Protein AF-A0AAD5Y6C3-F1 (afdb_monomer)

InterPro domains:
  IPR000719 Protei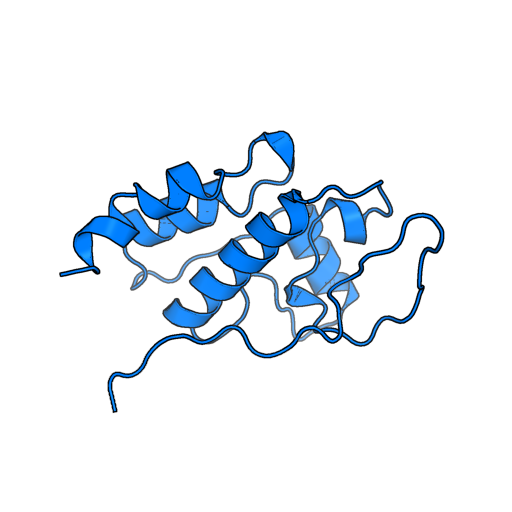n kinase domain [PF00069] (2-119)
  IPR000719 Protein kinase domain [PS50011] (1-119)
  IPR000719 Protein kinase domain [SM00220] (1-119)
  IPR011009 Protein kinase-like domain superfamily [SSF56112] (2-122)
  IPR030616 Aurora kinase-like [PTHR24350] (3-120)

Nearest PDB structures (foldseek):
  3zh8-assembly2_B  TM=7.827E-01  e=6.492E-06  Homo sapiens
  4b9d-assembly1_A  TM=8.915E-01  e=1.058E-04  Homo sapiens
  4b9d-assembly1_B  TM=8.880E-01  e=1.002E-04  Homo sapiens
  3ggf-assembly3_B  TM=8.497E-01  e=6.525E-05  Homo sapiens
  4apc-assembly1_A  TM=8.707E-01  e=2.366E-04  Homo sapiens

Secondary structure (DSSP, 8-state):
----------TT----SS-------S-GGG--HHHHTT----TTHHHHHHHHHHHHHHHSS-TT--TT-HHHHHHHHHHT-----TTS-HHHHHHHHHHS-SSGGGSPPHHHHHT-HHHHHH--

Radius of gyration: 15.14 Å; Cα contacts (8 Å, |Δi|>4): 113; chains: 1; bounding box: 45×31×39 Å

Solvent-accessible surface area (backbone atoms only — not comparable to full-atom values): 7820 Å² total; per-residue (Å²): 132,84,81,71,89,70,94,82,80,64,93,80,68,78,93,64,98,82,71,90,82,87,79,91,83,65,75,72,68,49,57,46,38,42,62,77,70,71,46,88,80,66,82,48,52,58,40,29,33,48,21,35,51,55,42,20,74,74,69,75,50,58,61,32,65,42,96,89,35,74,70,52,21,51,51,26,42,65,64,62,56,73,72,79,65,87,87,59,51,72,50,52,54,50,54,35,55,39,18,59,40,80,54,57,90,70,27,51,49,71,75,55,50,68,69,26,67,50,49,56,73,69,73,115

pLDDT: mean 78.2, std 19.33, range [33.34, 95.38]

Foldseek 3Di:
DPPDDDDDDCVPPDPDPDDDDDDPDDDLLLAALCVLVVHDDDPLSVLSSVLQVLLCVVPVDGQQDDPVDSVSSNVCRNVVVGDDDPPQDPQSVVLSVLSSDNDSVSRQDPVRSCVRPVNVVPVD

Structure (mmCIF, N/CA/C/O backbone):
data_AF-A0AAD5Y6C3-F1
#
_entry.id   AF-A0AAD5Y6C3-F1
#
loop_
_atom_site.group_PDB
_atom_site.id
_atom_site.type_symbol
_atom_site.label_atom_id
_atom_site.label_alt_id
_atom_site.label_comp_id
_atom_site.label_asym_id
_atom_site.label_entity_id
_atom_site.label_seq_id
_atom_site.pdbx_PDB_ins_code
_atom_site.Cartn_x
_atom_site.Cartn_y
_atom_site.Cartn_z
_atom_site.occupancy
_atom_site.B_iso_or_equiv
_atom_site.auth_seq_id
_atom_site.auth_comp_id
_atom_site.auth_asym_id
_atom_site.auth_atom_id
_atom_site.pdbx_PDB_model_num
ATOM 1 N N . MET A 1 1 ? -8.751 -20.591 21.360 1.00 38.25 1 MET A N 1
ATOM 2 C CA . MET A 1 1 ? -7.697 -20.297 20.363 1.00 38.25 1 MET A CA 1
ATOM 3 C C . MET A 1 1 ? -7.927 -18.869 19.905 1.00 38.25 1 MET A C 1
ATOM 5 O O . MET A 1 1 ? -8.873 -18.634 19.172 1.00 38.25 1 MET A O 1
ATOM 9 N N . ASN A 1 2 ? -7.147 -17.915 20.415 1.00 49.06 2 ASN A N 1
ATOM 10 C CA . ASN A 1 2 ? -7.466 -16.483 20.341 1.00 49.06 2 ASN A CA 1
ATOM 11 C C . ASN A 1 2 ? -6.916 -15.799 19.083 1.00 49.06 2 ASN A C 1
ATOM 13 O O . ASN A 1 2 ? -6.361 -14.723 19.211 1.00 49.06 2 ASN A O 1
ATOM 17 N N . GLY A 1 3 ? -7.021 -16.429 17.904 1.00 44.62 3 GLY A N 1
ATOM 18 C CA . GLY A 1 3 ? -6.836 -15.775 16.594 1.00 44.62 3 GLY A CA 1
ATOM 19 C C . GLY A 1 3 ? -5.644 -14.818 16.431 1.00 44.62 3 GLY A C 1
ATOM 20 O O . GLY A 1 3 ? -5.731 -13.908 15.616 1.00 44.62 3 GLY A O 1
ATOM 21 N N . GLU A 1 4 ? -4.571 -14.971 17.214 1.00 53.97 4 GLU A N 1
ATOM 22 C CA . GLU A 1 4 ? -3.485 -13.996 17.248 1.00 53.97 4 GLU A CA 1
ATOM 23 C C . GLU A 1 4 ? -2.774 -13.998 15.898 1.00 53.97 4 GLU A C 1
ATOM 25 O O . GLU A 1 4 ? -2.279 -15.038 15.449 1.00 53.97 4 GLU A O 1
ATOM 30 N N . LEU A 1 5 ? -2.716 -12.826 15.262 1.00 45.69 5 LEU A N 1
ATOM 31 C CA . LEU A 1 5 ? -1.931 -12.617 14.056 1.00 45.69 5 LEU A CA 1
ATOM 32 C C . LEU A 1 5 ? -0.455 -12.857 14.400 1.00 45.69 5 LEU A C 1
ATOM 34 O O . LEU A 1 5 ? 0.173 -12.069 15.107 1.00 45.69 5 LEU A O 1
ATOM 38 N N . LYS A 1 6 ? 0.098 -13.963 13.904 1.00 50.62 6 LYS A N 1
ATOM 39 C CA . LYS A 1 6 ? 1.519 -14.291 14.015 1.00 50.62 6 LYS A CA 1
ATOM 40 C C . LYS A 1 6 ? 2.159 -14.062 12.660 1.00 50.62 6 LYS A C 1
ATOM 42 O O . LYS A 1 6 ? 1.757 -14.680 11.679 1.00 50.62 6 LYS A O 1
ATOM 47 N N . ILE A 1 7 ? 3.158 -13.186 12.611 1.00 48.66 7 ILE A N 1
ATOM 48 C CA . ILE A 1 7 ? 4.002 -13.055 11.424 1.00 48.66 7 ILE A CA 1
ATOM 49 C C . ILE A 1 7 ? 4.767 -14.370 11.277 1.00 48.66 7 ILE A C 1
ATOM 51 O O . ILE A 1 7 ? 5.548 -14.746 12.152 1.00 48.66 7 ILE A O 1
ATOM 55 N N . ALA A 1 8 ? 4.512 -15.080 10.186 1.00 46.56 8 ALA A N 1
ATOM 56 C CA . ALA A 1 8 ? 5.198 -16.308 9.833 1.00 46.56 8 ALA A CA 1
ATOM 57 C C . ALA A 1 8 ? 5.507 -16.263 8.335 1.00 46.56 8 ALA A C 1
ATOM 59 O O . ALA A 1 8 ? 4.637 -16.569 7.536 1.00 46.56 8 ALA A O 1
ATOM 60 N N . ASP A 1 9 ? 6.715 -15.807 7.997 1.00 42.38 9 ASP A N 1
ATOM 61 C CA . ASP A 1 9 ? 7.483 -16.055 6.765 1.00 42.38 9 ASP A CA 1
ATOM 62 C C . ASP A 1 9 ? 8.672 -15.074 6.775 1.00 42.38 9 ASP A C 1
ATOM 64 O O . ASP A 1 9 ? 8.559 -13.909 6.400 1.00 42.38 9 ASP A O 1
ATOM 68 N N . PHE A 1 10 ? 9.820 -15.534 7.281 1.00 50.44 10 PHE A N 1
ATOM 69 C CA . PHE A 1 10 ? 11.076 -14.772 7.268 1.00 50.44 10 PHE A CA 1
ATOM 70 C C . PHE A 1 10 ? 11.932 -15.105 6.034 1.00 50.44 10 PHE A C 1
ATOM 72 O O . PHE A 1 10 ? 13.112 -14.757 6.006 1.00 50.44 10 PHE A O 1
ATOM 79 N N . GLY A 1 11 ? 11.382 -15.771 5.008 1.00 45.94 11 GLY A N 1
ATOM 80 C CA . GLY A 1 11 ? 12.117 -16.164 3.797 1.00 45.94 11 GLY A CA 1
ATOM 81 C C . GLY A 1 11 ? 12.733 -14.985 3.031 1.00 45.94 11 GLY A C 1
ATOM 82 O O . GLY A 1 11 ? 13.666 -15.173 2.249 1.00 45.94 11 GLY A O 1
ATOM 83 N N . TRP A 1 12 ? 12.258 -13.771 3.322 1.00 46.16 12 TRP A N 1
ATOM 84 C CA . TRP A 1 12 ? 12.706 -12.498 2.755 1.00 46.16 12 TRP A CA 1
ATOM 85 C C . TRP A 1 12 ? 13.322 -11.534 3.773 1.00 46.16 12 TRP A C 1
ATOM 87 O O . TRP A 1 12 ? 13.786 -10.457 3.400 1.00 46.16 12 TRP A O 1
ATOM 97 N N . SER A 1 13 ? 13.376 -11.906 5.053 1.00 42.91 13 SER A N 1
ATOM 98 C CA . SER A 1 13 ? 14.047 -11.098 6.066 1.00 42.91 13 SER A CA 1
ATOM 99 C C . SER A 1 13 ? 15.554 -11.275 5.941 1.00 42.91 13 SER A C 1
ATOM 101 O O . SER A 1 13 ? 16.094 -12.372 6.074 1.00 42.91 13 SER A O 1
ATOM 103 N N . VAL A 1 14 ? 16.254 -10.177 5.678 1.00 43.78 14 VAL A N 1
ATOM 104 C CA . VAL A 1 14 ? 17.696 -10.190 5.459 1.00 43.78 14 VAL A CA 1
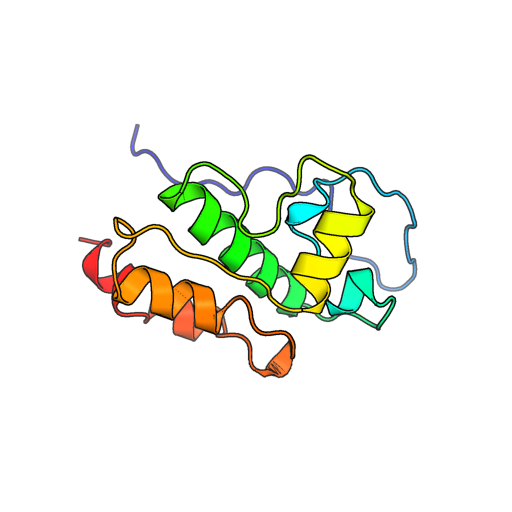ATOM 105 C C . VAL A 1 14 ? 18.395 -9.483 6.617 1.00 43.78 14 VAL A C 1
ATOM 107 O O . VAL A 1 14 ? 18.241 -8.283 6.808 1.00 43.78 14 VAL A O 1
ATOM 110 N N . HIS A 1 15 ? 19.236 -10.212 7.352 1.00 42.62 15 HIS A N 1
ATOM 111 C CA . HIS A 1 15 ? 20.333 -9.617 8.114 1.00 42.62 15 HIS A CA 1
ATOM 112 C C . HIS A 1 15 ? 21.596 -9.707 7.246 1.00 42.62 15 HIS A C 1
ATOM 114 O O . HIS A 1 15 ? 22.318 -10.700 7.298 1.00 42.62 15 HIS A O 1
ATOM 120 N N . ALA A 1 16 ? 21.825 -8.722 6.370 1.00 41.59 16 ALA A N 1
ATOM 121 C CA . ALA A 1 16 ? 22.989 -8.707 5.480 1.00 41.59 16 ALA A CA 1
ATOM 122 C C . ALA A 1 16 ? 23.788 -7.413 5.637 1.00 41.59 16 ALA A C 1
ATOM 124 O O . ALA A 1 16 ? 23.374 -6.373 5.129 1.00 41.59 16 ALA A O 1
ATOM 125 N N . PRO A 1 17 ? 24.987 -7.490 6.233 1.00 44.28 17 PRO A N 1
ATOM 126 C CA . PRO A 1 17 ? 25.971 -6.425 6.137 1.00 44.28 17 PRO A CA 1
ATOM 127 C C . PRO A 1 17 ? 26.551 -6.278 4.720 1.00 44.28 17 PRO A C 1
ATOM 129 O O . PRO A 1 17 ? 27.204 -5.276 4.475 1.00 44.28 17 PRO A O 1
ATOM 132 N N . ASN A 1 18 ? 26.393 -7.265 3.811 1.00 40.41 18 ASN A N 1
ATOM 133 C CA . ASN A 1 18 ? 27.178 -7.309 2.562 1.00 40.41 18 ASN A CA 1
ATOM 134 C C . ASN A 1 18 ? 26.682 -8.259 1.431 1.00 40.41 18 ASN A C 1
ATOM 136 O O . ASN A 1 18 ? 27.489 -8.976 0.844 1.00 40.41 18 ASN A O 1
ATOM 140 N N . SER A 1 19 ? 25.393 -8.308 1.056 1.00 37.69 19 SER A N 1
ATOM 141 C CA . SER A 1 19 ? 25.016 -8.922 -0.247 1.00 37.69 19 SER A CA 1
ATOM 142 C C . SER A 1 19 ? 23.586 -8.637 -0.709 1.00 37.69 19 SER A C 1
ATOM 144 O O . SER A 1 19 ? 22.624 -8.989 -0.031 1.00 37.69 19 SER A O 1
ATOM 146 N N . ARG A 1 20 ? 23.461 -8.067 -1.916 1.00 41.84 20 ARG A N 1
ATOM 147 C CA . ARG A 1 20 ? 22.214 -7.916 -2.686 1.00 41.84 20 ARG A CA 1
ATOM 148 C C . ARG A 1 20 ? 21.861 -9.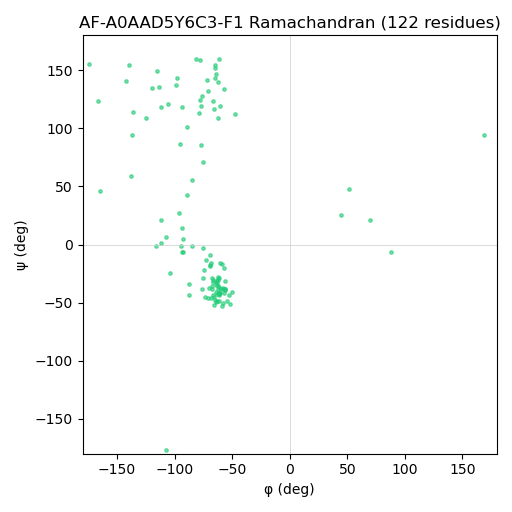257 -3.352 1.00 41.84 20 ARG A C 1
ATOM 150 O O . ARG A 1 20 ? 22.680 -9.784 -4.101 1.00 41.84 20 ARG A O 1
ATOM 157 N N . ARG A 1 21 ? 20.658 -9.801 -3.117 1.00 34.84 21 ARG A N 1
ATOM 158 C CA . ARG A 1 21 ? 20.110 -10.939 -3.891 1.00 34.84 21 ARG A CA 1
ATOM 159 C C . ARG A 1 21 ? 19.156 -10.442 -4.982 1.00 34.84 21 ARG A C 1
ATOM 161 O O . ARG A 1 21 ? 18.409 -9.498 -4.760 1.00 34.84 21 ARG A O 1
ATOM 168 N N . THR A 1 22 ? 19.174 -11.110 -6.135 1.00 39.50 22 THR A N 1
ATOM 169 C CA . THR A 1 22 ? 18.421 -10.803 -7.371 1.00 39.50 22 THR A CA 1
ATOM 170 C C . THR A 1 22 ? 17.327 -11.832 -7.701 1.00 39.50 22 THR A C 1
ATOM 172 O O . THR A 1 22 ? 16.891 -11.937 -8.845 1.00 39.50 22 THR A O 1
ATOM 175 N N . THR A 1 23 ? 16.857 -12.614 -6.729 1.00 35.22 23 THR A N 1
ATOM 176 C CA . THR A 1 23 ? 15.851 -13.660 -6.978 1.00 35.22 23 THR A CA 1
ATOM 177 C C . THR A 1 23 ? 14.438 -13.095 -6.823 1.00 35.22 23 THR A C 1
ATOM 179 O O . THR A 1 23 ? 13.984 -12.955 -5.700 1.00 35.22 23 THR A O 1
ATOM 182 N N . MET A 1 24 ? 13.728 -12.777 -7.915 1.00 39.97 24 MET A N 1
ATOM 183 C CA . MET A 1 24 ? 12.299 -12.404 -7.898 1.00 39.97 24 MET A CA 1
ATOM 184 C C . MET A 1 24 ? 11.402 -13.646 -7.741 1.00 39.97 24 MET A C 1
ATOM 186 O O . MET A 1 24 ? 10.928 -14.186 -8.734 1.00 39.97 24 MET A O 1
ATOM 190 N N . CYS A 1 25 ? 11.157 -14.092 -6.509 1.00 33.34 25 CYS A N 1
ATOM 191 C CA . CYS A 1 25 ? 10.091 -15.056 -6.187 1.00 33.34 25 CYS A CA 1
ATOM 192 C C . CYS A 1 25 ? 9.368 -14.647 -4.891 1.00 33.34 25 CYS A C 1
ATOM 194 O O . CYS A 1 25 ? 9.397 -15.362 -3.895 1.00 33.34 25 CYS A O 1
ATOM 196 N N . GLY A 1 26 ? 8.792 -13.449 -4.884 1.00 45.62 26 GLY A N 1
ATOM 197 C CA . GLY A 1 26 ? 7.868 -12.941 -3.869 1.00 45.62 26 GLY A CA 1
ATOM 198 C C . GLY A 1 26 ? 6.808 -12.125 -4.606 1.00 45.62 26 GLY A C 1
ATOM 199 O O . GLY A 1 26 ? 7.146 -11.492 -5.609 1.00 45.62 26 GLY A O 1
ATOM 200 N N . THR A 1 27 ? 5.542 -12.222 -4.197 1.00 61.03 27 THR A N 1
ATOM 201 C CA . THR A 1 27 ? 4.383 -11.637 -4.892 1.00 61.03 27 THR A CA 1
ATOM 202 C C . THR A 1 27 ? 4.669 -10.177 -5.262 1.00 61.03 27 THR A C 1
ATOM 204 O O . THR A 1 27 ? 4.866 -9.328 -4.394 1.00 61.03 27 THR A O 1
ATOM 207 N N . LEU A 1 28 ? 4.793 -9.894 -6.563 1.00 69.12 28 LEU A N 1
ATOM 208 C CA . LEU A 1 28 ? 5.276 -8.611 -7.095 1.00 69.12 28 LEU A CA 1
ATOM 209 C C . LEU A 1 28 ? 4.450 -7.410 -6.611 1.00 69.12 28 LEU A C 1
ATOM 211 O O . LEU A 1 28 ? 4.933 -6.278 -6.624 1.00 69.12 28 LEU A O 1
ATOM 215 N N . ASP A 1 29 ? 3.227 -7.669 -6.167 1.00 75.12 29 ASP A N 1
ATOM 216 C CA . ASP A 1 29 ? 2.236 -6.697 -5.724 1.00 75.12 29 ASP A CA 1
ATOM 217 C C . ASP A 1 29 ? 2.590 -6.004 -4.397 1.00 75.12 29 ASP A C 1
ATOM 219 O O . ASP A 1 29 ? 2.071 -4.920 -4.122 1.00 75.12 29 ASP A O 1
ATOM 223 N N . TYR A 1 30 ? 3.518 -6.561 -3.608 1.00 82.88 30 TYR A N 1
ATOM 224 C CA . TYR A 1 30 ? 4.010 -5.936 -2.368 1.00 82.88 30 TYR A CA 1
ATOM 225 C C . TYR A 1 30 ? 5.287 -5.116 -2.569 1.00 82.88 30 TYR A C 1
ATOM 227 O O . TYR A 1 30 ? 5.787 -4.524 -1.614 1.00 82.88 30 TYR A O 1
ATOM 235 N N . LEU A 1 31 ? 5.836 -5.051 -3.789 1.00 86.94 31 LEU A N 1
ATOM 236 C CA . LEU A 1 31 ? 7.051 -4.278 -4.030 1.00 86.94 31 LEU A CA 1
ATOM 237 C C . LEU A 1 31 ? 6.768 -2.773 -3.943 1.00 86.94 31 LEU A C 1
ATOM 239 O O . LEU A 1 31 ? 5.835 -2.281 -4.582 1.00 86.94 31 LEU A O 1
ATOM 243 N N . PRO A 1 32 ? 7.587 -2.013 -3.202 1.00 88.69 32 PRO A N 1
ATOM 244 C CA . PRO A 1 32 ? 7.445 -0.574 -3.138 1.00 88.69 32 PRO A CA 1
ATOM 245 C C . PRO A 1 32 ? 8.017 0.110 -4.395 1.00 88.69 32 PRO A C 1
ATOM 247 O O . PRO A 1 32 ? 8.867 -0.463 -5.092 1.00 88.69 32 PRO A O 1
ATOM 250 N N . PRO A 1 33 ? 7.599 1.355 -4.697 1.00 89.44 33 PRO A N 1
ATOM 251 C CA . PRO A 1 33 ? 8.000 2.070 -5.910 1.00 89.44 33 PRO A CA 1
ATOM 252 C C . PRO A 1 33 ? 9.514 2.212 -6.078 1.00 89.44 33 PRO A C 1
ATOM 254 O O . PRO A 1 33 ? 10.018 2.078 -7.188 1.00 89.44 33 PRO A O 1
ATOM 257 N N . GLU A 1 34 ? 10.252 2.442 -4.993 1.00 87.69 34 GLU A N 1
ATOM 258 C CA . GLU A 1 34 ? 11.711 2.547 -5.006 1.00 87.69 34 GLU A CA 1
ATOM 259 C C . GLU A 1 34 ? 12.390 1.260 -5.485 1.00 87.69 34 GLU A C 1
ATOM 261 O O . GLU A 1 34 ? 13.361 1.337 -6.230 1.00 87.69 34 GLU A O 1
ATOM 266 N N . MET A 1 35 ? 11.853 0.084 -5.148 1.00 85.88 35 MET A N 1
ATOM 267 C CA . MET A 1 35 ? 12.410 -1.193 -5.602 1.00 85.88 35 MET A CA 1
ATOM 268 C C . MET A 1 35 ? 12.064 -1.466 -7.067 1.00 85.88 35 MET A C 1
ATOM 270 O O . MET A 1 35 ? 12.918 -1.938 -7.815 1.00 85.88 35 MET A O 1
ATOM 274 N N . VAL A 1 36 ? 10.848 -1.114 -7.499 1.00 84.62 36 VAL A N 1
ATOM 275 C CA . VAL A 1 36 ? 10.430 -1.211 -8.912 1.00 84.62 36 VAL A CA 1
ATOM 276 C C . VAL A 1 36 ? 11.256 -0.277 -9.806 1.00 84.62 36 VAL A C 1
ATOM 278 O O . VAL A 1 36 ? 11.566 -0.614 -10.947 1.00 84.62 36 VAL A O 1
ATOM 281 N N . GLU A 1 37 ? 11.643 0.887 -9.286 1.00 84.00 37 GLU A N 1
ATOM 282 C CA . GLU A 1 37 ? 12.482 1.876 -9.972 1.00 84.00 37 GLU A CA 1
ATOM 283 C C . GLU A 1 37 ? 13.993 1.594 -9.835 1.00 84.00 37 GLU A C 1
ATOM 285 O O . GLU A 1 37 ? 14.801 2.339 -10.387 1.00 84.00 37 GLU A O 1
ATOM 290 N N . GLY A 1 38 ? 14.396 0.536 -9.120 1.00 80.94 38 GLY A N 1
ATOM 291 C CA . GLY A 1 38 ? 15.804 0.169 -8.928 1.00 80.94 38 GLY A CA 1
ATOM 292 C C . GLY A 1 38 ? 16.600 1.130 -8.034 1.00 80.94 38 GLY A C 1
ATOM 293 O O . GLY A 1 38 ? 17.826 1.181 -8.132 1.00 80.94 38 GLY A O 1
ATOM 294 N N . ARG A 1 39 ? 15.921 1.908 -7.185 1.00 80.81 39 ARG A N 1
ATOM 295 C CA . ARG A 1 39 ? 16.525 2.817 -6.201 1.00 80.81 39 ARG A CA 1
ATOM 296 C C . ARG A 1 39 ? 16.945 2.056 -4.937 1.00 80.81 39 ARG A C 1
ATOM 298 O O . ARG A 1 39 ? 16.456 0.961 -4.654 1.00 80.81 39 ARG A O 1
ATOM 305 N N . ASP A 1 40 ? 17.857 2.647 -4.166 1.00 79.25 40 ASP A N 1
ATOM 306 C CA . ASP A 1 40 ? 18.226 2.111 -2.854 1.00 79.25 40 ASP A CA 1
ATOM 307 C C . ASP A 1 40 ? 17.014 2.111 -1.913 1.00 79.25 40 ASP A C 1
ATOM 309 O O . ASP A 1 40 ? 16.214 3.049 -1.904 1.00 79.25 40 ASP A O 1
ATOM 313 N N . HIS A 1 41 ? 16.882 1.044 -1.126 1.00 75.06 41 HIS A N 1
ATOM 314 C CA . HIS A 1 41 ? 15.761 0.837 -0.217 1.00 75.06 41 HIS A CA 1
ATOM 315 C C . HIS A 1 41 ? 16.214 0.834 1.248 1.00 75.06 41 HIS A C 1
ATOM 317 O O . HIS A 1 41 ? 17.338 0.463 1.585 1.00 75.06 41 HIS A O 1
ATOM 323 N N . SER A 1 42 ? 15.307 1.282 2.110 1.00 74.06 42 SER A N 1
ATOM 324 C CA . SER A 1 42 ? 15.464 1.433 3.561 1.00 74.06 42 SER A CA 1
ATOM 325 C C . SER A 1 42 ? 14.653 0.350 4.293 1.00 74.06 42 SER A C 1
ATOM 327 O O . SER A 1 42 ? 13.979 -0.463 3.671 1.00 74.06 42 SER A O 1
ATOM 329 N N . LYS A 1 43 ? 14.640 0.381 5.627 1.00 76.88 43 LYS A N 1
ATOM 330 C CA . LYS A 1 43 ? 13.673 -0.339 6.478 1.00 76.88 43 LYS A CA 1
ATOM 331 C C . LYS A 1 43 ? 12.209 0.067 6.237 1.00 76.88 43 LYS A C 1
ATOM 333 O O . LYS A 1 43 ? 11.291 -0.626 6.649 1.00 76.88 43 LYS A O 1
ATOM 338 N N . ASP A 1 44 ? 11.978 1.201 5.577 1.00 80.75 44 ASP A N 1
ATOM 339 C CA . ASP A 1 44 ? 10.633 1.740 5.340 1.00 80.75 44 ASP A CA 1
ATOM 340 C C . ASP A 1 44 ? 9.863 0.972 4.244 1.00 80.75 44 ASP A C 1
ATOM 342 O O . ASP A 1 44 ? 8.692 1.267 3.987 1.00 80.75 44 ASP A O 1
ATOM 346 N N . VAL A 1 45 ? 10.489 -0.026 3.605 1.00 84.25 45 VAL A N 1
ATOM 347 C CA . VAL A 1 45 ? 9.813 -0.975 2.700 1.00 84.25 45 VAL A CA 1
ATOM 348 C C . VAL A 1 45 ? 8.762 -1.809 3.428 1.00 84.25 45 VAL A C 1
ATOM 350 O O . VAL A 1 45 ? 7.703 -2.076 2.867 1.00 84.25 45 VAL A O 1
ATOM 353 N N . ASP A 1 46 ? 8.987 -2.129 4.705 1.00 85.62 46 ASP A N 1
ATOM 354 C CA . ASP A 1 46 ? 8.040 -2.908 5.508 1.00 85.62 46 ASP A CA 1
ATOM 355 C C . ASP A 1 46 ? 6.733 -2.136 5.748 1.00 85.62 46 ASP A C 1
ATOM 357 O O . ASP A 1 46 ? 5.653 -2.722 5.795 1.00 85.62 46 ASP A O 1
ATOM 361 N N . LEU A 1 47 ? 6.810 -0.801 5.836 1.00 91.06 47 LEU A N 1
ATOM 362 C CA . LEU A 1 47 ? 5.636 0.070 5.972 1.00 91.06 47 LEU A CA 1
ATOM 363 C C . LEU A 1 47 ? 4.772 0.055 4.708 1.00 91.06 47 LEU A C 1
ATOM 365 O O . LEU A 1 47 ? 3.545 0.104 4.796 1.00 91.06 47 LEU A O 1
ATOM 369 N N . TRP A 1 48 ? 5.402 -0.032 3.535 1.00 93.31 48 TRP A N 1
ATOM 370 C CA . TRP A 1 48 ? 4.680 -0.184 2.278 1.00 93.31 48 TRP A CA 1
ATOM 371 C C . TRP A 1 48 ? 3.957 -1.527 2.233 1.00 93.31 48 TRP A C 1
ATOM 373 O O . TRP A 1 48 ? 2.742 -1.557 2.038 1.00 93.31 48 TRP A O 1
ATOM 383 N N . SER A 1 49 ? 4.678 -2.621 2.491 1.00 90.38 49 SER A N 1
ATOM 384 C CA . SER A 1 49 ? 4.109 -3.972 2.521 1.00 90.38 49 SER A CA 1
ATOM 385 C C . SER A 1 49 ? 2.944 -4.074 3.509 1.00 90.38 49 SER A C 1
ATOM 387 O O . SER A 1 49 ? 1.920 -4.673 3.190 1.00 90.38 49 SER A O 1
ATOM 389 N N . LEU A 1 50 ? 3.043 -3.412 4.667 1.00 91.44 50 LEU A N 1
ATOM 390 C CA . LEU A 1 50 ? 1.950 -3.307 5.635 1.00 91.44 50 LEU A CA 1
ATOM 391 C C . LEU A 1 50 ? 0.713 -2.602 5.054 1.00 91.44 50 LEU A C 1
ATOM 393 O O . LEU A 1 50 ? -0.409 -3.047 5.283 1.00 91.44 50 LEU A O 1
ATOM 397 N N . GLY A 1 51 ? 0.900 -1.520 4.296 1.00 93.81 51 GLY A N 1
ATOM 398 C CA . GLY A 1 51 ? -0.194 -0.825 3.614 1.00 93.81 51 GLY A CA 1
ATOM 399 C C . GLY A 1 51 ? -0.870 -1.687 2.545 1.00 93.81 51 GLY A C 1
ATOM 400 O O . GLY A 1 51 ? -2.098 -1.692 2.454 1.00 93.81 51 GLY A O 1
ATOM 401 N N . VAL A 1 52 ? -0.081 -2.444 1.774 1.00 93.75 52 VAL A N 1
ATOM 402 C CA . VAL A 1 52 ? -0.582 -3.382 0.754 1.00 93.75 52 VAL A CA 1
ATOM 403 C C . VAL A 1 52 ? -1.401 -4.494 1.416 1.00 93.75 52 VAL A C 1
ATOM 405 O O . VAL A 1 52 ? -2.542 -4.717 1.017 1.00 93.75 52 VAL A O 1
ATOM 408 N N . LEU A 1 53 ? -0.874 -5.112 2.478 1.00 90.94 53 LEU A N 1
ATOM 409 C CA . LEU A 1 53 ? -1.572 -6.145 3.254 1.00 90.94 53 LEU A CA 1
ATOM 410 C C . LEU A 1 53 ? -2.856 -5.618 3.904 1.00 90.94 53 LEU A C 1
ATOM 412 O O . LEU A 1 53 ? -3.885 -6.284 3.880 1.00 90.94 53 LEU A O 1
ATOM 416 N N . CYS A 1 54 ? -2.827 -4.408 4.468 1.00 91.06 54 CYS A N 1
ATOM 417 C CA . CYS A 1 54 ? -4.009 -3.798 5.075 1.00 91.06 54 CYS A CA 1
ATOM 418 C C . CYS A 1 54 ? -5.128 -3.587 4.046 1.00 91.06 54 CYS A C 1
ATOM 420 O O . CYS A 1 54 ? -6.290 -3.872 4.334 1.00 91.06 54 CYS A O 1
ATOM 422 N N . TYR A 1 55 ? -4.782 -3.136 2.838 1.00 93.12 55 TYR A N 1
ATOM 423 C CA . TYR A 1 55 ? -5.741 -3.043 1.741 1.00 93.12 55 TYR A CA 1
ATOM 424 C C . TYR A 1 55 ? -6.299 -4.420 1.373 1.00 93.12 55 TYR A C 1
ATOM 426 O O . TYR A 1 55 ? -7.514 -4.585 1.285 1.00 93.12 55 TYR A O 1
ATOM 434 N N . GLU A 1 56 ? -5.429 -5.408 1.193 1.00 90.38 56 GLU A N 1
ATOM 435 C CA . GLU A 1 56 ? -5.818 -6.758 0.793 1.00 90.38 56 GLU A CA 1
ATOM 436 C C . GLU A 1 56 ? -6.721 -7.439 1.825 1.00 90.38 56 GLU A C 1
ATOM 438 O O . GLU A 1 56 ? -7.706 -8.063 1.448 1.00 90.38 56 GLU A O 1
ATOM 443 N N . PHE A 1 57 ? -6.483 -7.257 3.123 1.00 88.06 57 PHE A N 1
ATOM 444 C CA . PHE A 1 57 ? -7.373 -7.792 4.158 1.00 88.06 57 PHE A CA 1
ATOM 445 C C . PHE A 1 57 ? -8.781 -7.194 4.113 1.00 88.06 57 PHE A C 1
ATOM 447 O O . PHE A 1 57 ? -9.743 -7.868 4.476 1.00 88.06 57 PHE A O 1
ATOM 454 N N . LEU A 1 58 ? -8.918 -5.944 3.671 1.00 87.75 58 LEU A N 1
ATOM 455 C CA . LEU A 1 58 ? -10.215 -5.274 3.575 1.00 87.75 58 LEU A CA 1
ATOM 456 C C . LEU A 1 58 ? -10.917 -5.531 2.242 1.00 87.75 58 LEU A C 1
ATOM 458 O O . LEU A 1 58 ? -12.145 -5.554 2.190 1.00 87.75 58 LEU A O 1
ATOM 462 N N . VAL A 1 59 ? -10.156 -5.666 1.159 1.00 88.56 59 VAL A N 1
ATOM 463 C CA . VAL A 1 59 ? -10.684 -5.719 -0.211 1.00 88.56 59 VAL A CA 1
ATOM 464 C C . VAL A 1 59 ? -10.685 -7.140 -0.780 1.00 88.56 59 VAL A C 1
ATOM 466 O O . VAL A 1 59 ? -11.508 -7.441 -1.639 1.00 88.56 59 VAL A O 1
ATOM 469 N N . GLY A 1 60 ? -9.819 -8.018 -0.278 1.00 85.31 60 GLY A N 1
ATOM 470 C CA . GLY A 1 60 ? -9.635 -9.401 -0.723 1.00 85.31 60 GLY A CA 1
ATOM 471 C C . GLY A 1 60 ? -8.630 -9.574 -1.864 1.00 85.31 60 GLY A C 1
ATOM 472 O O . GLY A 1 60 ? -8.325 -10.707 -2.219 1.00 85.31 60 GLY A O 1
ATOM 473 N N . VAL A 1 61 ? -8.124 -8.476 -2.436 1.00 86.81 61 VAL A N 1
ATOM 474 C CA . VAL A 1 61 ? -7.110 -8.473 -3.503 1.00 86.81 61 VAL A CA 1
ATOM 475 C C . VAL A 1 61 ? -6.086 -7.354 -3.283 1.00 86.81 61 VAL A C 1
ATOM 477 O O . VAL A 1 61 ? -6.430 -6.339 -2.661 1.00 86.81 61 VAL A O 1
ATOM 480 N N . PRO A 1 62 ? -4.849 -7.479 -3.798 1.00 89.19 62 PRO A N 1
ATOM 481 C CA . PRO A 1 62 ? -3.846 -6.429 -3.676 1.00 89.19 62 PRO A CA 1
ATOM 482 C C . PRO A 1 62 ? -4.246 -5.135 -4.415 1.00 89.19 62 PRO A C 1
ATOM 484 O O . PRO A 1 62 ? -4.836 -5.175 -5.496 1.00 89.19 62 PRO A O 1
ATOM 487 N N . PRO A 1 63 ? -3.868 -3.951 -3.898 1.00 91.69 63 PRO A N 1
ATOM 488 C CA . PRO A 1 63 ? -4.269 -2.655 -4.452 1.00 91.69 63 PRO A CA 1
ATOM 489 C C . PRO A 1 63 ? -3.787 -2.396 -5.884 1.00 91.69 63 PRO A C 1
ATOM 491 O O . PRO A 1 63 ? -4.447 -1.667 -6.634 1.00 91.69 63 PRO A O 1
ATOM 494 N N . PHE A 1 64 ? -2.636 -2.956 -6.264 1.00 92.62 64 PHE A N 1
ATOM 495 C CA . PHE A 1 64 ? -1.968 -2.675 -7.540 1.00 92.62 64 PHE A CA 1
ATOM 496 C C . PHE A 1 64 ? -1.968 -3.852 -8.515 1.00 92.62 64 PHE A C 1
ATOM 498 O O . PHE A 1 64 ? -1.440 -3.691 -9.617 1.00 92.62 64 PHE A O 1
ATOM 505 N N . GLU A 1 65 ? -2.576 -4.983 -8.143 1.00 87.06 65 GLU A N 1
ATOM 506 C CA . GLU A 1 65 ? -2.634 -6.173 -8.992 1.00 87.06 65 GLU A CA 1
ATOM 507 C C . GLU A 1 65 ? -3.287 -5.837 -10.340 1.00 87.06 65 GLU A C 1
ATOM 509 O O . GLU A 1 65 ? -4.304 -5.140 -10.418 1.00 87.06 65 GLU A O 1
ATOM 514 N N . ASP A 1 66 ? -2.666 -6.291 -11.425 1.00 85.00 66 ASP A N 1
ATOM 515 C CA . ASP A 1 66 ? -3.188 -6.151 -12.778 1.00 85.00 66 ASP A CA 1
ATOM 516 C C . ASP A 1 66 ? -3.005 -7.472 -13.531 1.00 85.00 66 ASP A C 1
ATOM 518 O O . ASP A 1 66 ? -1.885 -7.899 -13.823 1.00 85.00 66 ASP A O 1
ATOM 522 N N . HIS A 1 67 ? -4.124 -8.111 -13.877 1.00 81.75 67 HIS A N 1
ATOM 523 C CA . HIS A 1 67 ? -4.131 -9.415 -14.545 1.00 81.75 67 HIS A CA 1
ATOM 524 C C . HIS A 1 67 ? -3.613 -9.370 -15.993 1.00 81.75 67 HIS A C 1
ATOM 526 O O . HIS A 1 67 ? -3.412 -10.417 -16.605 1.00 81.75 67 HIS A O 1
ATOM 532 N N . THR A 1 68 ? -3.384 -8.181 -16.562 1.00 81.62 68 THR A N 1
ATOM 533 C CA . THR A 1 68 ? -2.883 -8.038 -17.935 1.00 81.62 68 THR A CA 1
ATOM 534 C C . THR A 1 68 ? -1.407 -8.413 -18.031 1.00 81.62 68 THR A C 1
ATOM 536 O O . THR A 1 68 ? -0.995 -9.073 -18.983 1.00 81.62 68 THR A O 1
ATOM 539 N N . SER A 1 69 ? -0.573 -7.935 -17.097 1.00 83.44 69 SER A N 1
ATOM 540 C CA . SER A 1 69 ? 0.864 -8.245 -17.055 1.00 83.44 69 SER A CA 1
ATOM 541 C C . SER A 1 69 ? 1.538 -7.682 -15.802 1.00 83.44 69 SER A C 1
ATOM 543 O O . SER A 1 69 ? 1.181 -6.604 -15.333 1.00 83.44 69 SER A O 1
ATOM 545 N N . HIS A 1 70 ? 2.656 -8.286 -15.389 1.00 82.50 70 HIS A N 1
ATOM 546 C CA . HIS A 1 70 ? 3.517 -7.739 -14.325 1.00 82.50 70 HIS A CA 1
ATOM 547 C C . HIS A 1 70 ? 3.997 -6.304 -14.612 1.00 82.50 70 HIS A C 1
ATOM 549 O O . HIS A 1 70 ? 4.165 -5.487 -13.710 1.00 82.50 70 HIS A O 1
ATOM 555 N N . LYS A 1 71 ? 4.181 -5.952 -15.893 1.00 85.75 71 LYS A N 1
ATOM 556 C CA . LYS A 1 71 ? 4.557 -4.591 -16.302 1.00 85.75 71 LYS A CA 1
ATOM 557 C C . LYS A 1 71 ? 3.444 -3.577 -16.024 1.00 85.75 71 LYS A C 1
ATOM 559 O O . LYS A 1 71 ? 3.740 -2.406 -15.789 1.00 85.75 71 LYS A O 1
ATOM 564 N N . ALA A 1 72 ? 2.182 -3.999 -16.080 1.00 88.19 72 ALA A N 1
ATOM 565 C CA . ALA A 1 72 ? 1.048 -3.162 -15.714 1.00 88.19 72 ALA A CA 1
ATOM 566 C C . ALA A 1 72 ? 1.010 -2.939 -14.194 1.00 88.19 72 ALA A C 1
ATOM 568 O O . ALA A 1 72 ? 0.978 -1.779 -13.781 1.00 88.19 72 ALA A O 1
ATOM 569 N N . THR A 1 73 ? 1.189 -3.990 -13.385 1.00 87.94 73 THR A N 1
ATOM 570 C CA . THR A 1 73 ? 1.353 -3.890 -11.921 1.00 87.94 73 THR A CA 1
ATOM 571 C C . THR A 1 73 ? 2.452 -2.893 -11.544 1.00 87.94 73 THR A C 1
ATOM 573 O O . THR A 1 73 ? 2.203 -1.935 -10.814 1.00 87.94 73 THR A O 1
ATOM 576 N N . TYR A 1 74 ? 3.650 -3.009 -12.130 1.00 88.12 74 TYR A N 1
ATOM 577 C CA . TYR A 1 74 ? 4.751 -2.067 -11.875 1.00 88.12 74 TYR A CA 1
ATOM 578 C C . TYR A 1 74 ? 4.404 -0.618 -12.209 1.00 88.12 74 TYR A C 1
ATOM 580 O O . TYR A 1 74 ? 4.794 0.299 -11.487 1.00 88.12 74 TYR A O 1
ATOM 588 N N . ARG A 1 75 ? 3.652 -0.382 -13.289 1.00 90.44 75 ARG A N 1
ATOM 589 C CA . ARG A 1 75 ? 3.196 0.969 -13.644 1.00 90.44 75 ARG A CA 1
ATOM 590 C C . ARG A 1 75 ? 2.201 1.510 -12.625 1.00 90.44 75 ARG A C 1
ATOM 592 O O . ARG A 1 75 ? 2.258 2.704 -12.335 1.00 90.44 75 ARG A O 1
ATOM 599 N N . ARG A 1 76 ? 1.305 0.668 -12.104 1.00 92.75 76 ARG A N 1
ATOM 600 C CA . ARG A 1 76 ? 0.340 1.055 -11.067 1.00 92.75 76 ARG A CA 1
ATOM 601 C C . ARG A 1 76 ? 1.049 1.375 -9.754 1.00 92.75 76 ARG A C 1
ATOM 603 O O . ARG A 1 76 ? 0.783 2.434 -9.192 1.00 92.75 76 ARG A O 1
ATOM 610 N N . ILE A 1 77 ? 2.025 0.557 -9.351 1.00 91.19 77 ILE A N 1
ATOM 611 C CA . ILE A 1 77 ? 2.893 0.817 -8.191 1.00 91.19 77 ILE A CA 1
ATOM 612 C C . ILE A 1 77 ? 3.650 2.140 -8.373 1.00 91.19 77 ILE A C 1
ATOM 614 O O . ILE A 1 77 ? 3.550 3.031 -7.536 1.00 91.19 77 ILE A O 1
ATOM 618 N N . ALA A 1 78 ? 4.355 2.332 -9.493 1.00 89.12 78 ALA A N 1
ATOM 619 C CA . ALA A 1 78 ? 5.172 3.530 -9.723 1.00 89.12 78 ALA A CA 1
ATOM 620 C C . ALA A 1 78 ? 4.360 4.842 -9.746 1.00 89.12 78 ALA A C 1
ATOM 622 O O . ALA A 1 78 ? 4.897 5.912 -9.430 1.00 89.12 78 ALA A O 1
ATOM 623 N N . LYS A 1 79 ? 3.077 4.759 -10.130 1.00 92.00 79 LYS A N 1
ATOM 624 C CA . LYS A 1 79 ? 2.124 5.878 -10.164 1.00 92.00 79 LYS A CA 1
ATOM 625 C C . LYS A 1 79 ? 1.275 6.017 -8.899 1.00 92.00 79 LYS A C 1
ATOM 627 O O . LYS A 1 79 ? 0.542 6.996 -8.811 1.00 92.00 79 LYS A O 1
ATOM 632 N N . ILE A 1 80 ? 1.358 5.077 -7.955 1.00 92.19 80 ILE A N 1
ATOM 633 C CA . ILE A 1 80 ? 0.446 4.989 -6.804 1.00 92.19 80 ILE A CA 1
ATOM 634 C C . ILE A 1 80 ? -1.023 5.018 -7.275 1.00 92.19 80 ILE A C 1
ATOM 636 O O . ILE A 1 80 ? -1.846 5.779 -6.772 1.00 92.19 80 ILE A O 1
ATOM 640 N N . ASP A 1 81 ? -1.358 4.213 -8.291 1.00 93.38 81 ASP A N 1
ATOM 641 C CA . ASP A 1 81 ? -2.728 4.102 -8.821 1.00 93.38 81 ASP A CA 1
ATOM 642 C C . ASP A 1 81 ? -3.618 3.278 -7.874 1.00 93.38 81 ASP A C 1
ATOM 644 O O . ASP A 1 81 ? -3.968 2.122 -8.136 1.00 93.38 81 ASP A O 1
ATOM 648 N N . LEU A 1 82 ? -3.925 3.887 -6.730 1.00 93.19 82 LEU A N 1
ATOM 649 C CA . LEU A 1 82 ? -4.672 3.3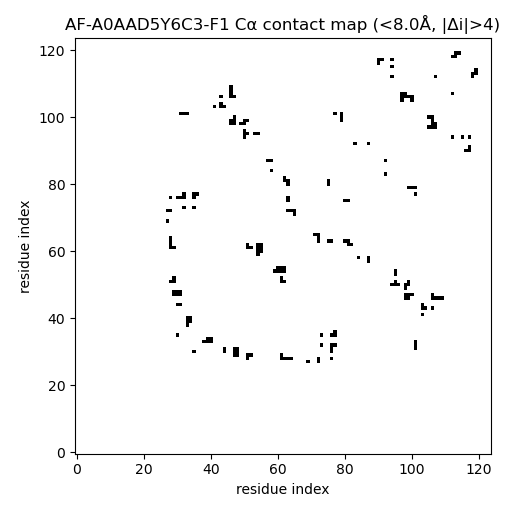05 -5.627 1.00 93.19 82 LEU A CA 1
ATOM 650 C C . LEU A 1 82 ? -6.158 3.646 -5.755 1.00 93.19 82 LEU A C 1
ATOM 652 O O . LEU A 1 82 ? -6.557 4.811 -5.692 1.00 93.19 82 LEU A O 1
ATOM 656 N N . LYS A 1 83 ? -6.990 2.614 -5.890 1.00 93.25 83 LYS A N 1
ATOM 657 C CA . LYS A 1 83 ? -8.449 2.740 -5.988 1.00 93.25 83 LYS A CA 1
ATOM 658 C C . LYS A 1 83 ? -9.087 1.997 -4.836 1.00 93.25 83 LYS A C 1
ATOM 660 O O . LYS A 1 83 ? -8.698 0.873 -4.547 1.00 93.25 83 LYS A O 1
ATOM 665 N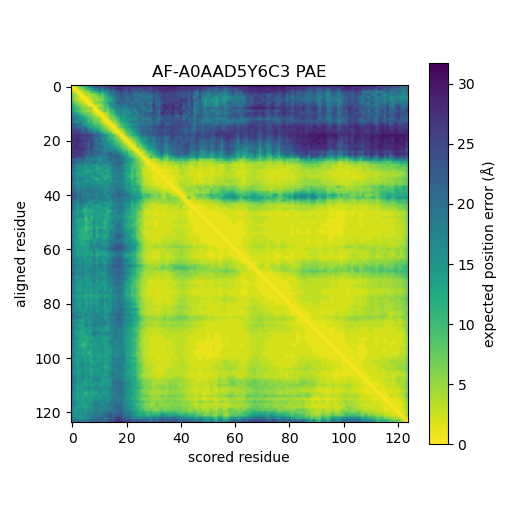 N . PHE A 1 84 ? -10.069 2.609 -4.190 1.00 92.81 84 PHE A N 1
ATOM 666 C CA . PHE A 1 84 ? -10.775 1.979 -3.083 1.00 92.81 84 PHE A CA 1
ATOM 667 C C . PHE A 1 84 ? -12.227 1.709 -3.460 1.00 92.81 84 PHE A C 1
ATOM 669 O O . PHE A 1 84 ? -12.878 2.621 -3.970 1.00 92.81 84 PHE A O 1
ATOM 676 N N . PRO A 1 85 ? -12.753 0.518 -3.146 1.00 92.44 85 PRO A N 1
ATOM 677 C CA . PRO A 1 85 ? -14.186 0.268 -3.176 1.00 92.44 85 PRO A CA 1
ATOM 678 C C . PRO A 1 85 ? -14.960 1.161 -2.194 1.00 92.44 85 PRO A C 1
ATOM 680 O O . PRO A 1 85 ? -14.415 1.672 -1.203 1.00 92.44 85 PRO A O 1
ATOM 683 N N . ASP A 1 86 ? -16.259 1.318 -2.440 1.00 92.75 86 ASP A N 1
ATOM 684 C CA . ASP A 1 86 ? -17.129 2.174 -1.625 1.00 92.75 86 ASP A CA 1
ATOM 685 C C . ASP A 1 86 ? -17.329 1.640 -0.203 1.00 92.75 86 ASP A C 1
ATOM 687 O O . ASP A 1 86 ? -17.462 2.426 0.731 1.00 92.75 86 ASP A O 1
ATOM 691 N N . TYR A 1 87 ? -17.259 0.318 -0.019 1.00 91.50 87 TYR A N 1
ATOM 692 C CA . TYR A 1 87 ? -17.418 -0.329 1.286 1.00 91.50 87 TYR A CA 1
ATOM 693 C C . TYR A 1 87 ? -16.222 -0.140 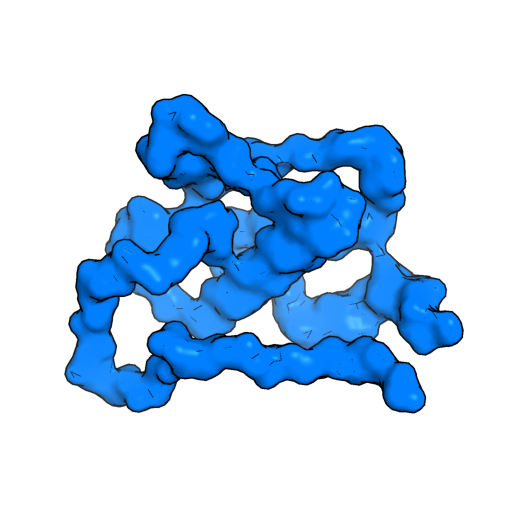2.230 1.00 91.50 87 TYR A C 1
ATOM 695 O O . TYR A 1 87 ? -16.334 -0.428 3.420 1.00 91.50 87 TYR A O 1
ATOM 703 N N . VAL A 1 88 ? -15.070 0.332 1.7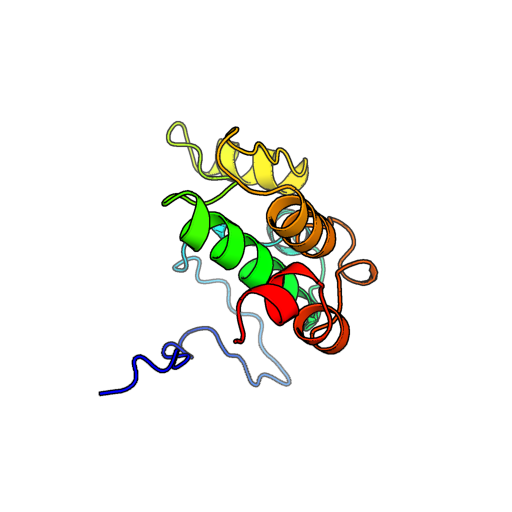37 1.00 91.56 88 VAL A N 1
ATOM 704 C CA . VAL A 1 88 ? -13.908 0.586 2.599 1.00 91.56 88 VAL A CA 1
ATOM 705 C C . VAL A 1 88 ? -14.138 1.881 3.382 1.00 91.56 88 VAL A C 1
ATOM 707 O O . VAL A 1 88 ? -14.424 2.932 2.796 1.00 91.56 88 VAL A O 1
ATOM 710 N N . SER A 1 89 ? -13.991 1.814 4.708 1.00 91.75 89 SER A N 1
ATOM 711 C CA . SER A 1 89 ? -14.269 2.948 5.592 1.00 91.75 89 SER A CA 1
ATOM 712 C C . SER A 1 89 ? -13.309 4.128 5.343 1.00 91.75 89 SER A C 1
ATOM 714 O O . SER A 1 89 ? -12.167 3.918 4.914 1.00 91.75 89 SER A O 1
ATOM 716 N N . PRO A 1 90 ? -13.727 5.381 5.602 1.00 93.75 90 PRO A N 1
ATOM 717 C CA . PRO A 1 90 ? -12.854 6.546 5.457 1.00 93.75 90 PRO A CA 1
ATOM 718 C C . PRO A 1 90 ? -11.561 6.450 6.279 1.00 93.75 90 PRO A C 1
ATOM 720 O O . PRO A 1 90 ? -10.495 6.808 5.784 1.00 93.75 90 PRO A O 1
ATOM 723 N N . GLU A 1 91 ? -11.634 5.922 7.500 1.00 91.69 91 GLU A N 1
ATOM 724 C CA . GLU A 1 91 ? -10.498 5.780 8.418 1.00 91.69 91 GLU A CA 1
ATOM 725 C C . GLU A 1 91 ? -9.503 4.720 7.928 1.00 91.69 91 GLU A C 1
ATOM 727 O O . GLU A 1 91 ? -8.289 4.911 8.025 1.00 91.69 91 GLU A O 1
ATOM 732 N N . ALA A 1 92 ? -10.005 3.624 7.348 1.00 91.31 92 ALA A N 1
ATOM 733 C CA . ALA A 1 92 ? -9.171 2.619 6.697 1.00 91.31 92 ALA A CA 1
ATOM 734 C C . ALA A 1 92 ? -8.471 3.192 5.456 1.00 91.31 92 ALA A C 1
ATOM 736 O O . ALA A 1 92 ? -7.263 3.015 5.277 1.00 91.31 92 ALA A O 1
ATOM 737 N N . LYS A 1 93 ? -9.215 3.930 4.615 1.00 94.62 93 LYS A N 1
ATOM 738 C CA . LYS A 1 93 ? -8.665 4.632 3.441 1.00 94.62 93 LYS A CA 1
ATOM 739 C C . LYS A 1 93 ? -7.548 5.589 3.855 1.00 94.62 93 LYS A C 1
ATOM 741 O O . LYS A 1 93 ? -6.534 5.662 3.164 1.00 94.62 93 LYS A O 1
ATOM 746 N N . ASP A 1 94 ? -7.729 6.314 4.955 1.00 95.38 94 ASP A N 1
ATOM 747 C CA . ASP A 1 94 ? -6.738 7.253 5.481 1.00 95.38 94 ASP A CA 1
ATOM 748 C C . ASP A 1 94 ? -5.457 6.544 5.948 1.00 95.38 94 ASP A C 1
ATOM 750 O O . ASP A 1 94 ? -4.363 6.916 5.513 1.00 95.38 94 ASP A O 1
ATOM 754 N N . LEU A 1 95 ?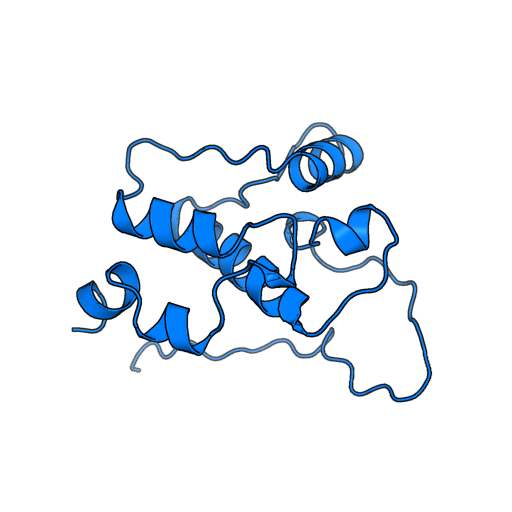 -5.579 5.462 6.728 1.00 93.81 95 LEU A N 1
ATOM 755 C CA . LEU A 1 95 ? -4.423 4.669 7.161 1.00 93.81 95 LEU A CA 1
ATOM 756 C C . LEU A 1 95 ? -3.621 4.139 5.963 1.00 93.81 95 LEU A C 1
ATOM 758 O O . LEU A 1 95 ? -2.405 4.325 5.893 1.00 93.81 95 LEU A O 1
ATOM 762 N N . ILE A 1 96 ? -4.306 3.516 4.999 1.00 95.38 96 ILE A N 1
ATOM 763 C CA . ILE A 1 96 ? -3.669 2.919 3.819 1.00 95.38 96 ILE A CA 1
ATOM 764 C C . ILE A 1 96 ? -2.980 3.996 2.974 1.00 95.38 96 ILE A C 1
ATOM 766 O O . ILE A 1 96 ? -1.845 3.799 2.547 1.00 95.38 96 ILE A O 1
ATOM 770 N N . LYS A 1 97 ? -3.609 5.161 2.767 1.00 95.38 97 LYS A N 1
ATOM 771 C CA . LYS A 1 97 ? -2.997 6.278 2.024 1.00 95.38 97 LYS A CA 1
ATOM 772 C C . LYS A 1 97 ? -1.735 6.815 2.695 1.00 95.38 97 LYS A C 1
ATOM 774 O O . LYS A 1 97 ? -0.807 7.206 1.993 1.00 95.38 97 LYS A O 1
ATOM 779 N N . LYS A 1 98 ? -1.684 6.834 4.029 1.00 95.19 98 LYS A N 1
ATOM 780 C CA . LYS A 1 98 ? -0.500 7.271 4.785 1.00 95.19 98 LYS A CA 1
ATOM 781 C C . LYS A 1 98 ? 0.635 6.237 4.774 1.00 95.19 98 LYS A C 1
ATOM 783 O O . LYS A 1 98 ? 1.787 6.607 4.998 1.00 95.19 98 LYS A O 1
ATOM 788 N N . LEU A 1 99 ? 0.335 4.964 4.514 1.00 94.12 99 LEU A N 1
ATOM 789 C CA . LEU A 1 99 ? 1.330 3.895 4.356 1.00 94.12 99 LEU A CA 1
ATOM 790 C C . LEU A 1 99 ? 1.831 3.773 2.909 1.00 94.12 99 LEU A C 1
ATOM 792 O O . LEU A 1 99 ? 3.036 3.679 2.678 1.00 94.12 99 LEU A O 1
ATOM 796 N N . LEU A 1 100 ? 0.926 3.838 1.930 1.00 95.31 100 LEU A N 1
ATOM 797 C CA . LEU A 1 100 ? 1.219 3.710 0.498 1.00 95.31 100 LEU A CA 1
ATOM 798 C C . LEU A 1 100 ? 1.653 5.043 -0.126 1.00 95.31 100 LEU A C 1
ATOM 800 O O . LEU A 1 100 ? 1.084 5.518 -1.110 1.00 95.31 100 LEU A O 1
ATOM 804 N N . VAL A 1 101 ? 2.690 5.648 0.454 1.00 94.25 101 VAL A N 1
ATOM 805 C CA . VAL A 1 101 ? 3.312 6.882 -0.042 1.00 94.25 101 VAL A CA 1
ATOM 806 C C . VAL A 1 101 ? 4.565 6.543 -0.849 1.00 94.25 101 VAL A C 1
ATOM 808 O O . VAL A 1 101 ? 5.367 5.690 -0.451 1.00 94.25 101 VAL A O 1
ATOM 811 N N . LYS A 1 102 ? 4.736 7.219 -1.994 1.00 91.31 102 LYS A N 1
ATOM 812 C CA . LYS A 1 102 ? 5.869 7.001 -2.905 1.00 91.31 102 LYS A CA 1
ATOM 813 C C . LYS A 1 102 ? 7.213 7.298 -2.245 1.00 91.31 102 LYS A C 1
ATOM 815 O O . LYS A 1 102 ? 8.150 6.525 -2.409 1.00 91.31 102 LYS A O 1
ATOM 820 N N . GLU A 1 103 ? 7.290 8.392 -1.500 1.00 91.00 103 GLU A N 1
ATOM 821 C CA . GLU A 1 103 ? 8.461 8.776 -0.717 1.00 91.00 103 GLU A CA 1
ATOM 822 C C . GLU A 1 103 ? 8.531 7.965 0.592 1.00 91.00 103 GLU A C 1
ATOM 824 O O . GLU A 1 103 ? 7.658 8.149 1.450 1.00 91.00 103 GLU A O 1
ATOM 829 N N . PRO A 1 104 ? 9.535 7.083 0.778 1.00 89.81 104 PRO A N 1
ATOM 830 C CA . PRO A 1 104 ? 9.620 6.210 1.951 1.00 89.81 104 PRO A CA 1
ATOM 831 C C . PRO A 1 104 ? 9.647 6.968 3.283 1.00 89.81 104 PRO A C 1
ATOM 833 O O . PRO A 1 104 ? 9.003 6.562 4.247 1.00 89.81 104 PRO A O 1
ATOM 836 N N . GLU A 1 105 ? 10.319 8.116 3.329 1.00 89.50 105 GLU A N 1
ATOM 837 C CA . GLU A 1 105 ? 10.465 8.956 4.518 1.00 89.50 105 GLU A CA 1
ATOM 838 C C . GLU A 1 105 ? 9.164 9.638 4.964 1.00 89.50 105 GLU A C 1
ATOM 840 O O . GLU A 1 105 ? 9.056 10.072 6.114 1.00 89.50 105 GLU A O 1
ATOM 845 N N . LYS A 1 106 ? 8.176 9.729 4.065 1.00 91.56 106 LYS A N 1
ATOM 846 C CA . LYS A 1 106 ? 6.852 10.304 4.343 1.00 91.56 106 LYS A CA 1
ATOM 847 C C . LYS A 1 106 ? 5.827 9.256 4.774 1.00 91.56 106 LYS A C 1
ATOM 849 O O . LYS A 1 106 ? 4.714 9.630 5.144 1.00 91.56 106 LYS A O 1
ATOM 854 N N . ARG A 1 107 ? 6.173 7.964 4.722 1.00 94.31 107 ARG A N 1
ATOM 855 C CA . ARG A 1 107 ? 5.284 6.882 5.160 1.00 94.31 107 ARG A CA 1
ATOM 856 C C . ARG A 1 107 ? 5.029 6.981 6.661 1.00 94.31 107 ARG A C 1
ATOM 858 O O . ARG A 1 107 ? 5.916 7.326 7.448 1.00 94.31 107 ARG A O 1
ATOM 865 N N . LEU A 1 108 ? 3.808 6.651 7.071 1.00 91.94 108 LEU A N 1
ATOM 866 C CA . LEU A 1 108 ? 3.439 6.592 8.481 1.00 91.94 108 LEU A CA 1
ATOM 867 C C . LEU A 1 108 ? 4.297 5.551 9.201 1.00 91.94 108 LEU A C 1
ATOM 869 O O . LEU A 1 108 ? 4.256 4.366 8.886 1.00 91.94 108 LEU A O 1
ATOM 873 N N . ARG A 1 109 ? 5.062 5.998 10.198 1.00 90.44 109 ARG A N 1
ATOM 874 C CA . ARG A 1 109 ? 5.884 5.110 11.029 1.00 90.44 109 ARG A CA 1
ATOM 875 C C . ARG A 1 109 ? 5.002 4.159 11.837 1.00 90.44 109 ARG A C 1
ATOM 877 O O . ARG A 1 109 ? 3.896 4.529 12.221 1.00 90.44 109 ARG A O 1
ATOM 884 N N . LEU A 1 110 ? 5.540 2.995 12.208 1.00 86.88 110 LEU A N 1
ATOM 885 C CA . LEU A 1 110 ? 4.836 1.989 13.021 1.00 86.88 110 LEU A CA 1
ATOM 886 C C . LEU A 1 110 ? 4.194 2.566 14.292 1.00 86.88 110 LEU A C 1
ATOM 888 O O . LEU A 1 110 ? 3.060 2.229 14.611 1.00 86.88 110 LEU A O 1
ATOM 892 N N . SER A 1 111 ? 4.875 3.482 14.989 1.00 87.00 111 SER A N 1
ATOM 893 C CA . SER A 1 111 ? 4.307 4.148 16.168 1.00 87.00 111 SER A CA 1
ATOM 894 C C . SER A 1 111 ? 3.027 4.925 15.845 1.00 87.00 111 SER A C 1
ATOM 896 O O . SER A 1 111 ? 2.088 4.903 16.631 1.00 87.00 111 SER A O 1
ATOM 898 N N . GLY A 1 112 ? 2.977 5.570 14.677 1.00 87.50 112 GLY A N 1
ATOM 899 C CA . GLY A 1 112 ? 1.804 6.289 14.187 1.00 87.50 112 GLY A CA 1
ATOM 900 C C . GLY A 1 112 ? 0.693 5.369 13.678 1.00 87.50 112 GLY A C 1
ATOM 901 O O . GLY A 1 112 ? -0.475 5.727 13.779 1.00 87.50 112 GLY A O 1
ATOM 902 N N . VAL A 1 113 ? 1.040 4.180 13.171 1.00 88.62 113 VAL A N 1
ATOM 903 C CA . VAL A 1 113 ? 0.064 3.138 12.803 1.00 88.62 113 VAL A CA 1
ATOM 904 C C . VAL A 1 113 ? -0.672 2.651 14.046 1.00 88.62 113 VAL A C 1
ATOM 906 O O . VAL A 1 113 ? -1.898 2.647 14.064 1.00 88.62 113 VAL A O 1
ATOM 909 N N . MET A 1 114 ? 0.064 2.309 15.107 1.00 86.81 114 MET A N 1
ATOM 910 C CA . MET A 1 114 ? -0.518 1.824 16.365 1.00 86.81 114 MET A CA 1
ATOM 911 C C . MET A 1 114 ? -1.430 2.858 17.036 1.00 86.81 114 MET A C 1
ATOM 913 O O . MET A 1 114 ? -2.376 2.485 17.724 1.00 86.81 114 MET A O 1
ATOM 917 N N . SER A 1 115 ? -1.164 4.151 16.830 1.00 88.56 115 SER A N 1
ATOM 918 C CA . SER A 1 115 ? -1.996 5.248 17.334 1.00 88.56 115 SER A CA 1
ATOM 919 C C . SER A 1 115 ? -3.059 5.728 16.341 1.00 88.56 115 SER A C 1
ATOM 921 O O . SER A 1 115 ? -3.702 6.746 16.591 1.00 88.56 115 SER A O 1
ATOM 923 N N . HIS A 1 116 ? -3.205 5.085 15.181 1.00 91.06 116 HIS A N 1
ATOM 924 C CA . HIS A 1 116 ? -4.144 5.538 14.162 1.00 91.06 116 HIS A CA 1
ATOM 925 C C . HIS A 1 116 ? -5.587 5.267 14.592 1.00 91.06 116 HIS A C 1
ATOM 927 O O . HIS A 1 116 ? -5.880 4.203 15.133 1.00 91.06 116 HIS A O 1
ATOM 933 N N . GLU A 1 117 ? -6.504 6.190 14.284 1.00 88.00 117 GLU A N 1
ATOM 934 C CA . GLU A 1 117 ? -7.923 6.091 14.659 1.00 88.00 117 GLU A CA 1
ATOM 935 C C . GLU A 1 117 ? -8.547 4.762 14.216 1.00 88.00 117 GLU A C 1
ATOM 937 O O . GLU A 1 117 ? -9.214 4.103 15.005 1.00 88.00 117 GLU A O 1
ATOM 942 N N . PHE A 1 118 ? -8.248 4.324 12.987 1.00 88.25 118 PHE A N 1
ATOM 943 C CA . PHE A 1 118 ? -8.657 3.009 12.487 1.00 88.25 118 PHE A CA 1
ATOM 944 C C . PHE A 1 118 ? -8.217 1.861 13.411 1.00 88.25 118 PHE A C 1
ATOM 946 O O . PHE A 1 118 ? -9.035 1.023 13.768 1.00 88.25 118 PHE A O 1
ATOM 953 N N . ILE A 1 119 ? -6.953 1.829 13.841 1.00 86.38 119 ILE A N 1
ATOM 954 C CA . ILE A 1 119 ? -6.449 0.751 14.701 1.00 86.38 119 ILE A CA 1
ATOM 955 C C . ILE A 1 119 ? -7.080 0.832 16.090 1.00 86.38 119 ILE A C 1
ATOM 957 O O . ILE A 1 119 ? -7.568 -0.173 16.592 1.00 86.38 119 ILE A O 1
ATOM 961 N N . ILE A 1 120 ? -7.141 2.022 16.690 1.00 87.25 120 ILE A N 1
ATOM 962 C CA . ILE A 1 120 ? -7.713 2.214 18.031 1.00 87.25 120 ILE A CA 1
ATOM 963 C C . ILE A 1 120 ? -9.191 1.799 18.065 1.00 87.25 120 ILE A C 1
ATOM 965 O O . ILE A 1 120 ? -9.618 1.127 19.001 1.00 87.25 120 ILE A O 1
ATOM 969 N N . LYS A 1 121 ? -9.961 2.156 17.032 1.00 80.56 121 LYS A N 1
ATOM 970 C CA . LYS A 1 121 ? -11.402 1.885 16.937 1.00 80.56 121 LYS A CA 1
ATOM 971 C C . LYS A 1 121 ? -11.746 0.395 16.890 1.00 80.56 121 LYS A C 1
ATOM 973 O O . LYS A 1 121 ? -12.803 0.01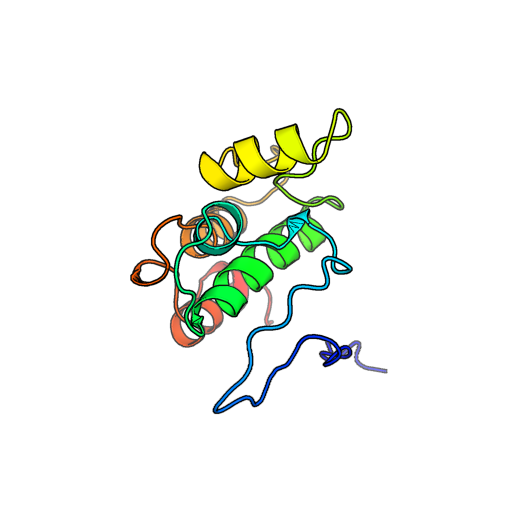6 17.381 1.00 80.56 121 LYS A O 1
ATOM 978 N N . TYR A 1 122 ? -10.879 -0.432 16.304 1.00 77.19 122 TYR A N 1
ATOM 979 C CA . TYR A 1 122 ? -11.112 -1.872 16.124 1.00 77.19 122 TYR A CA 1
ATOM 980 C C . TYR A 1 122 ? -10.264 -2.761 17.049 1.00 77.19 122 TYR A C 1
ATOM 982 O O . TYR A 1 122 ? -10.305 -3.980 16.924 1.00 77.19 122 TYR A O 1
ATOM 990 N N . ASN A 1 123 ? -9.518 -2.172 17.988 1.00 67.44 123 ASN A N 1
ATOM 991 C CA . ASN A 1 123 ? -8.729 -2.891 18.995 1.00 67.44 123 ASN A CA 1
ATOM 992 C C . ASN A 1 123 ? -9.477 -3.032 20.341 1.00 67.44 123 ASN A C 1
ATOM 994 O O . ASN A 1 123 ? -8.845 -3.060 21.395 1.00 67.44 123 ASN A O 1
ATOM 998 N N . SER A 1 124 ? -10.818 -3.030 20.312 1.00 45.94 124 SER A N 1
ATOM 999 C CA . SER A 1 124 ? -11.709 -3.119 21.486 1.00 45.94 124 SER A CA 1
ATOM 1000 C C . SER A 1 124 ? -12.518 -4.408 21.492 1.00 45.94 124 SER A C 1
ATOM 1002 O O . SER A 1 124 ? -12.983 -4.803 20.400 1.00 45.94 124 SER A O 1
#

Sequence (124 aa):
MNGELKIADFGWSVHAPNSRRTTMCGTLDYLPPEMVEGRDHSKDVDLWSLGVLCYEFLVGVPPFEDHTSHKATYRRIAKIDLKFPDYVSPEAKDLIKKLLVKEPEKRLRLSGVMSHEFIIKYNS

Organism: NCBI:txid261099

Mean predicted aligned error: 9.44 Å